Protein AF-A0A443Q7U4-F1 (afdb_monomer)

Foldseek 3Di:
DAAEDADLFACLAPVNLVQFDDDPDSPQCADPPPDPDHGSLRRLQPNPRNLRHAYYAWAALLRQAAADPPDPLGHDYPVRHRSVVSNVVSCVVVVAAEDEAADPVSVVPDDPVRGRHYDYHPYNGGHDDPVVD

InterPro domains:
  IPR001952 Alkaline phosphatase [PF00245] (1-132)
  IPR001952 Alkaline phosphatase [PTHR11596] (1-132)
  IPR017850 Alkaline-phosphatase-like, core domain superfamily [G3DSA:3.40.720.10] (1-133)
  IPR017850 Alkaline-phosphatase-like, core domain superfamily [SSF53649] (1-132)

Sequence (133 aa):
KATGVVTTTRVTHASPAANYAHSASRKWEHDTNGTKCEDIASQLVFGETGKNINVVLGGGRREFLPQMPHERESGLRNDRINLVKSWIEEKHKRRERANYVTTKEELMKLNDSHTNFVLGLFSHDHLEYNLDK

pLDDT: mean 94.82, std 6.14, range [61.94, 98.81]

Nearest PDB structures (foldseek):
  1k7h-assembly1_B  TM=9.482E-01  e=1.603E-13  Pandalus borealis
  1shq-assembly1_A  TM=9.479E-01  e=3.457E-13  Pandalus borealis
  7yiv-assembly1_H  TM=8.882E-01  e=2.226E-11  Homo sapiens
  4kjd-assembly1_B  TM=8.577E-01  e=3.731E-10  Rattus norvegicus
  8bto-assembly1_A  TM=7.873E-01  e=6.083E+00  Bacillus cereus MSX-D12

Radius of gyration: 14.29 Å; Cα contacts (8 Å, |Δi|>4): 259; chains: 1; bounding box: 42×39×38 Å

Mean predicted aligned error: 3.28 Å

Organism: NCBI:txid299467

Secondary structure (DSSP, 8-state):
---EEEEEEETTSHHHHTTT---S-TT-SS--TT-SSPPHHHHHHHSTTGGG-SEEEEE-GGGTSBP-TT-TT---BSS---HHHHHHHHHHHTT--EEEE-SHHHHHT--GGG-SEEEEE-SSSSPPPTT--

Structure (mmCIF, N/CA/C/O backbone):
data_AF-A0A443Q7U4-F1
#
_entry.id   AF-A0A443Q7U4-F1
#
loop_
_atom_site.group_PDB
_atom_site.id
_atom_site.type_symbol
_atom_site.label_atom_id
_atom_site.label_alt_id
_atom_site.label_comp_id
_atom_site.label_asym_id
_atom_site.label_entity_id
_atom_site.label_seq_id
_atom_site.pdbx_PDB_ins_code
_atom_site.Cartn_x
_atom_site.Cartn_y
_atom_site.Cartn_z
_atom_site.occupancy
_atom_site.B_iso_or_equiv
_atom_site.auth_seq_id
_atom_site.auth_comp_id
_atom_site.auth_asym_id
_atom_site.auth_atom_id
_atom_site.pdbx_PDB_model_num
ATOM 1 N N . LYS A 1 1 ? -20.417 2.512 -0.809 1.00 88.56 1 LYS A N 1
ATOM 2 C CA . LYS A 1 1 ? -20.146 1.214 -0.138 1.00 88.56 1 LYS A CA 1
ATOM 3 C C . LYS A 1 1 ? -18.689 1.220 0.305 1.00 88.56 1 LYS A C 1
ATOM 5 O O . LYS A 1 1 ? -17.899 1.822 -0.409 1.00 88.56 1 LYS A O 1
ATOM 10 N N . ALA A 1 2 ? -18.355 0.615 1.443 1.00 94.38 2 ALA A N 1
ATOM 11 C CA . ALA A 1 2 ? -16.963 0.480 1.875 1.00 94.38 2 ALA A CA 1
ATOM 12 C C . ALA A 1 2 ? -16.269 -0.665 1.123 1.00 94.38 2 ALA A C 1
ATOM 14 O O . ALA A 1 2 ? -16.938 -1.610 0.695 1.00 94.38 2 ALA A O 1
ATOM 15 N N . THR A 1 3 ? -14.950 -0.574 0.961 1.00 98.00 3 THR A N 1
ATOM 16 C CA . THR A 1 3 ? -14.131 -1.609 0.307 1.00 98.00 3 THR A CA 1
ATOM 17 C C . THR A 1 3 ? -12.870 -1.897 1.114 1.00 98.00 3 THR A C 1
ATOM 19 O O . THR A 1 3 ? -12.398 -1.047 1.872 1.00 98.00 3 THR A O 1
ATOM 22 N N . GLY A 1 4 ? -12.327 -3.105 0.963 1.00 97.81 4 GLY A N 1
ATOM 23 C CA . GLY A 1 4 ? -11.121 -3.512 1.668 1.00 97.81 4 GLY A CA 1
ATOM 24 C C . GLY A 1 4 ? -10.363 -4.623 0.955 1.00 97.81 4 GLY A C 1
ATOM 25 O O . GLY A 1 4 ? -10.956 -5.438 0.251 1.00 97.81 4 GLY A O 1
ATOM 26 N N . VAL A 1 5 ? -9.049 -4.646 1.158 1.00 98.31 5 VAL A N 1
ATOM 27 C CA . VAL A 1 5 ? -8.126 -5.666 0.663 1.00 98.31 5 VAL A CA 1
ATOM 28 C C . VAL A 1 5 ? -7.299 -6.162 1.843 1.00 98.31 5 VAL A C 1
ATOM 30 O O . VAL A 1 5 ? -6.621 -5.384 2.511 1.00 98.31 5 VAL A O 1
ATOM 33 N N . VAL A 1 6 ? -7.353 -7.468 2.097 1.00 98.50 6 VAL A N 1
ATOM 34 C CA . VAL A 1 6 ? -6.591 -8.131 3.159 1.00 98.50 6 VAL A CA 1
ATOM 35 C C . VAL A 1 6 ? -5.846 -9.305 2.547 1.00 98.50 6 VAL A C 1
ATOM 37 O O . VAL A 1 6 ? -6.439 -10.119 1.841 1.00 98.50 6 VAL A O 1
ATOM 40 N N . THR A 1 7 ? -4.542 -9.384 2.786 1.00 98.50 7 THR A N 1
ATOM 41 C CA . THR A 1 7 ? -3.689 -10.439 2.234 1.00 98.50 7 THR A CA 1
ATOM 42 C C . THR A 1 7 ? -2.534 -10.765 3.175 1.00 98.50 7 THR A C 1
ATOM 44 O O . THR A 1 7 ? -2.128 -9.944 3.994 1.00 98.50 7 THR A O 1
ATOM 47 N N . THR A 1 8 ? -1.960 -11.957 3.033 1.00 98.12 8 THR A N 1
ATOM 48 C CA . THR A 1 8 ? -0.668 -12.304 3.642 1.00 98.12 8 THR A CA 1
ATOM 49 C C . THR A 1 8 ? 0.524 -11.910 2.767 1.00 98.12 8 THR A C 1
ATOM 51 O O . THR A 1 8 ? 1.663 -11.926 3.221 1.00 98.12 8 THR A O 1
ATOM 54 N N . THR A 1 9 ? 0.286 -11.525 1.513 1.00 98.44 9 THR A N 1
ATOM 55 C CA . THR A 1 9 ? 1.328 -11.055 0.593 1.00 98.44 9 THR A CA 1
ATOM 56 C C . THR A 1 9 ? 1.643 -9.571 0.804 1.00 98.44 9 THR A C 1
ATOM 58 O O . THR A 1 9 ? 1.111 -8.913 1.696 1.00 98.44 9 THR A O 1
ATOM 61 N N . ARG A 1 10 ? 2.477 -9.003 -0.077 1.00 98.69 10 ARG A N 1
ATOM 62 C CA . ARG A 1 10 ? 2.555 -7.552 -0.253 1.00 98.69 10 ARG A CA 1
ATOM 63 C C . ARG A 1 10 ? 1.199 -7.071 -0.757 1.00 98.69 10 ARG A C 1
ATOM 65 O O . ARG A 1 10 ? 0.591 -7.760 -1.582 1.00 98.69 10 ARG A O 1
ATOM 72 N N . VAL A 1 11 ? 0.730 -5.918 -0.297 1.00 98.75 11 VAL A N 1
ATOM 73 C CA . VAL A 1 11 ? -0.548 -5.339 -0.764 1.00 98.75 11 VAL A CA 1
ATOM 74 C C . VAL A 1 11 ? -0.491 -4.885 -2.231 1.00 98.75 11 VAL A C 1
ATOM 76 O O . VAL A 1 11 ? -1.525 -4.723 -2.874 1.00 98.75 11 VAL A O 1
ATOM 79 N N . THR A 1 12 ? 0.717 -4.752 -2.773 1.00 98.69 12 THR A N 1
ATOM 80 C CA . THR A 1 12 ? 1.062 -4.475 -4.177 1.00 98.69 12 THR A CA 1
ATOM 81 C C . THR A 1 12 ? 1.239 -5.735 -5.026 1.00 98.69 12 THR A C 1
ATOM 83 O O . THR A 1 12 ? 1.407 -5.642 -6.239 1.00 98.69 12 THR A O 1
ATOM 86 N N . HIS A 1 13 ? 1.182 -6.929 -4.422 1.00 98.50 13 HIS A N 1
ATOM 87 C CA . HIS A 1 13 ? 1.262 -8.181 -5.168 1.00 98.50 13 HIS A CA 1
ATOM 88 C C . HIS A 1 13 ? 0.095 -8.298 -6.168 1.00 98.50 13 HIS A C 1
ATOM 90 O O . HIS A 1 13 ? -0.956 -7.690 -5.990 1.00 98.50 13 HIS A O 1
ATOM 96 N N . ALA A 1 14 ? 0.242 -9.126 -7.205 1.00 97.75 14 ALA A N 1
ATOM 97 C CA . ALA A 1 14 ? -0.717 -9.193 -8.313 1.00 97.75 14 ALA A CA 1
ATOM 98 C C . ALA A 1 14 ? -2.178 -9.414 -7.872 1.00 97.75 14 ALA A C 1
ATOM 100 O O . ALA A 1 14 ? -3.069 -8.715 -8.344 1.00 97.75 14 ALA A O 1
ATOM 101 N N . SER A 1 15 ? -2.425 -10.359 -6.959 1.00 97.75 15 SER A N 1
ATOM 102 C CA . SER A 1 15 ? -3.784 -10.685 -6.503 1.00 97.75 15 SER A CA 1
ATOM 103 C C . SER A 1 15 ? -4.491 -9.511 -5.804 1.00 97.75 15 SER A C 1
ATOM 105 O O . SER A 1 15 ? -5.597 -9.176 -6.221 1.00 97.75 15 SER A O 1
ATOM 107 N N . PRO A 1 16 ? -3.906 -8.851 -4.780 1.00 98.50 16 PRO A N 1
ATOM 108 C CA . PRO A 1 16 ? -4.521 -7.656 -4.203 1.00 98.50 16 PRO A CA 1
ATOM 109 C C . PRO A 1 16 ? -4.561 -6.480 -5.192 1.00 98.50 16 PRO A C 1
ATOM 111 O O . PRO A 1 16 ? -5.598 -5.821 -5.280 1.00 98.50 16 PRO A O 1
ATOM 114 N N . ALA A 1 17 ? -3.498 -6.264 -5.978 1.00 98.31 17 ALA A N 1
ATOM 115 C CA . ALA A 1 17 ? -3.399 -5.171 -6.949 1.00 98.31 17 ALA A CA 1
ATOM 116 C C . ALA A 1 17 ? -4.493 -5.199 -8.023 1.00 98.31 17 ALA A C 1
ATOM 118 O O . ALA A 1 17 ? -4.954 -4.142 -8.445 1.00 98.31 17 ALA A O 1
ATOM 119 N N . ALA A 1 18 ? -4.974 -6.384 -8.411 1.00 97.88 18 ALA A N 1
ATOM 120 C CA . ALA A 1 18 ? -6.054 -6.536 -9.388 1.00 97.88 18 ALA A CA 1
ATOM 121 C C . ALA A 1 18 ? -7.358 -5.806 -9.003 1.00 97.88 18 ALA A C 1
ATOM 123 O O . ALA A 1 18 ? -8.188 -5.547 -9.869 1.00 97.88 18 ALA A O 1
ATOM 124 N N . ASN A 1 19 ? -7.544 -5.460 -7.724 1.00 97.94 19 ASN A N 1
ATOM 125 C CA . ASN A 1 19 ? -8.724 -4.730 -7.258 1.00 97.94 19 ASN A CA 1
ATOM 126 C C . ASN A 1 19 ? -8.643 -3.215 -7.491 1.00 97.94 19 ASN A C 1
ATOM 128 O O . ASN A 1 19 ? -9.667 -2.545 -7.383 1.00 97.94 19 ASN A O 1
ATOM 132 N N . TYR A 1 20 ? -7.453 -2.655 -7.740 1.00 98.25 20 TYR A N 1
ATOM 133 C CA . TYR A 1 20 ? -7.271 -1.198 -7.732 1.00 98.25 20 TYR A CA 1
ATOM 134 C C . TYR A 1 20 ? -6.274 -0.636 -8.742 1.00 98.25 20 TYR A C 1
ATOM 136 O O . TYR A 1 20 ? -6.336 0.562 -9.012 1.00 98.25 20 TYR A O 1
ATOM 144 N N . ALA A 1 21 ? -5.361 -1.451 -9.270 1.00 98.25 21 ALA A N 1
ATOM 145 C CA . ALA A 1 21 ? -4.288 -1.000 -10.142 1.00 98.25 21 ALA A CA 1
ATOM 146 C C . ALA A 1 21 ? -4.470 -1.485 -11.583 1.00 98.25 21 ALA A C 1
ATOM 148 O O . ALA A 1 21 ? -4.898 -2.609 -11.848 1.00 98.25 21 ALA A O 1
ATOM 149 N N . HIS A 1 22 ? -4.032 -0.647 -12.515 1.00 97.31 22 HIS A N 1
ATOM 150 C CA . HIS A 1 22 ? -3.869 -0.957 -13.925 1.00 97.31 22 HIS A CA 1
ATOM 151 C C . HIS A 1 22 ? -2.387 -0.838 -14.270 1.00 97.31 22 HIS A C 1
ATOM 153 O O . HIS A 1 22 ? -1.817 0.250 -14.281 1.00 97.31 22 HIS A O 1
ATOM 159 N N . SER A 1 23 ? -1.739 -1.967 -14.540 1.00 95.81 23 SER A N 1
ATOM 160 C CA . SER A 1 23 ? -0.315 -1.998 -14.869 1.00 95.81 23 SER A CA 1
ATOM 161 C C . SER A 1 23 ? -0.050 -2.979 -16.002 1.00 95.81 23 SER A C 1
ATOM 163 O O . SER A 1 23 ? -0.592 -4.084 -16.018 1.00 95.81 23 SER A O 1
ATOM 165 N N . ALA A 1 24 ? 0.831 -2.594 -16.928 1.00 95.56 24 ALA A N 1
ATOM 166 C CA . ALA A 1 24 ? 1.324 -3.479 -17.982 1.00 95.56 24 ALA A CA 1
ATOM 167 C C . ALA A 1 24 ? 2.208 -4.612 -17.430 1.00 95.56 24 ALA A C 1
ATOM 169 O O . ALA A 1 24 ? 2.428 -5.619 -18.101 1.00 95.56 24 ALA A O 1
ATOM 170 N N . SER A 1 25 ? 2.717 -4.465 -16.203 1.00 95.69 25 SER A N 1
ATOM 171 C CA . SER A 1 25 ? 3.542 -5.470 -15.546 1.00 95.69 25 SER A CA 1
ATOM 172 C C . SER A 1 25 ? 3.219 -5.569 -14.063 1.00 95.69 25 SER A C 1
ATOM 174 O O . SER A 1 25 ? 3.347 -4.608 -13.305 1.00 95.69 25 SER A O 1
ATOM 176 N N . ARG A 1 26 ? 2.920 -6.788 -13.607 1.00 96.62 26 ARG A 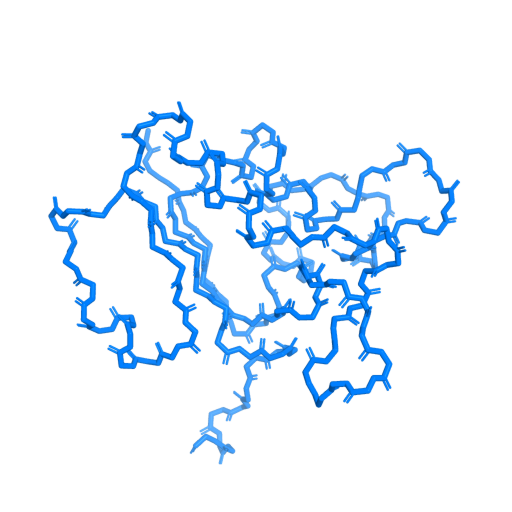N 1
ATOM 177 C CA . ARG A 1 26 ? 2.748 -7.091 -12.176 1.00 96.62 26 ARG A CA 1
ATOM 178 C C . ARG A 1 26 ? 4.002 -6.850 -11.326 1.00 96.62 26 ARG A C 1
ATOM 180 O O . ARG A 1 26 ? 3.912 -6.941 -10.112 1.00 96.62 26 ARG A O 1
ATOM 187 N N . LYS A 1 27 ? 5.171 -6.648 -11.950 1.00 95.88 27 LYS A N 1
ATOM 188 C CA . LYS A 1 27 ? 6.447 -6.406 -11.255 1.00 95.88 27 LYS A CA 1
ATOM 189 C C . LYS A 1 27 ? 6.664 -4.935 -10.899 1.00 95.88 27 LYS A C 1
ATOM 191 O O . LYS A 1 27 ? 7.590 -4.639 -10.158 1.00 95.88 27 LYS A O 1
ATOM 196 N N . TRP A 1 28 ? 5.848 -4.029 -11.427 1.00 97.38 28 TRP A N 1
ATOM 197 C CA . TRP A 1 28 ? 5.923 -2.598 -11.135 1.00 97.38 28 TRP A CA 1
ATOM 198 C C . TRP A 1 28 ? 5.233 -2.277 -9.805 1.00 97.38 28 TRP A C 1
ATOM 200 O O . TRP A 1 28 ? 4.287 -1.497 -9.759 1.00 97.38 28 TRP A O 1
ATOM 210 N N . GLU A 1 29 ? 5.653 -2.963 -8.738 1.00 97.88 29 GLU A N 1
ATOM 211 C CA . GLU A 1 29 ? 5.108 -2.788 -7.385 1.00 97.88 29 GLU A CA 1
ATOM 212 C C . GLU A 1 29 ? 5.510 -1.427 -6.790 1.00 97.88 29 GLU A C 1
ATOM 214 O O . GLU A 1 29 ? 4.672 -0.750 -6.201 1.00 97.88 29 GLU A O 1
ATOM 219 N N . HIS A 1 30 ? 6.746 -1.008 -7.059 1.00 96.06 30 HIS A N 1
ATOM 220 C CA . HIS A 1 30 ? 7.287 0.350 -6.950 1.00 96.06 30 HIS A CA 1
ATOM 221 C C . HIS A 1 30 ? 7.851 0.764 -8.321 1.00 96.06 30 HIS A C 1
ATOM 223 O O . HIS A 1 30 ? 7.857 -0.065 -9.230 1.00 96.06 30 HIS A O 1
ATOM 229 N N . ASP A 1 31 ? 8.281 2.025 -8.463 1.00 91.25 31 ASP A N 1
ATOM 230 C CA . ASP A 1 31 ? 8.954 2.654 -9.616 1.00 91.25 31 ASP A CA 1
ATOM 231 C C . ASP A 1 31 ? 8.982 1.878 -10.949 1.00 91.25 31 ASP A C 1
ATOM 233 O O . ASP A 1 31 ? 9.561 0.803 -11.093 1.00 91.25 31 ASP A O 1
ATOM 237 N N . THR A 1 32 ? 8.507 2.496 -12.025 1.00 86.56 32 THR A N 1
ATOM 238 C CA . THR A 1 32 ? 8.437 1.841 -13.341 1.00 86.56 32 THR A CA 1
ATOM 239 C C . THR A 1 32 ? 9.711 1.972 -14.194 1.00 86.56 32 THR A C 1
ATOM 241 O O . THR A 1 32 ? 9.636 1.853 -15.412 1.00 86.56 32 THR A O 1
ATOM 244 N N . ASN A 1 33 ? 10.891 2.205 -13.600 1.00 77.31 33 ASN A N 1
ATOM 245 C CA . ASN A 1 33 ? 12.186 2.351 -14.298 1.00 77.31 33 ASN A CA 1
ATOM 246 C C . ASN A 1 33 ? 12.152 3.302 -15.516 1.00 77.31 33 ASN A C 1
ATOM 248 O O . ASN A 1 33 ? 12.443 2.913 -16.647 1.00 77.31 33 ASN A O 1
ATOM 252 N N . GLY A 1 34 ? 11.806 4.572 -15.285 1.00 71.75 34 GLY A N 1
ATOM 253 C CA . GLY A 1 34 ? 11.914 5.631 -16.298 1.00 71.75 34 GLY A CA 1
ATOM 254 C C . GLY A 1 34 ? 10.777 5.679 -17.323 1.00 71.75 34 GLY A C 1
ATOM 255 O O . GLY A 1 34 ? 10.839 6.470 -18.266 1.00 71.75 34 GLY A O 1
ATOM 256 N N . THR A 1 35 ? 9.723 4.875 -17.153 1.00 82.06 35 THR A N 1
ATOM 257 C CA . THR A 1 35 ? 8.491 5.055 -17.932 1.00 82.06 35 THR A CA 1
ATOM 258 C C . THR A 1 35 ? 7.640 6.195 -17.362 1.00 82.06 35 THR A C 1
ATOM 260 O O . THR A 1 35 ? 7.833 6.634 -16.232 1.00 82.06 35 THR A O 1
ATOM 263 N N . LYS A 1 36 ? 6.653 6.662 -18.136 1.00 84.31 36 LYS A N 1
ATOM 264 C CA . LYS A 1 36 ? 5.628 7.608 -17.658 1.00 84.31 36 LYS A CA 1
ATOM 265 C C . LYS A 1 36 ? 4.469 6.921 -16.913 1.00 84.31 36 LYS A C 1
ATOM 267 O O . LYS A 1 36 ? 3.471 7.576 -16.636 1.00 84.31 36 LYS A O 1
ATOM 272 N N . CYS A 1 37 ? 4.554 5.611 -16.662 1.00 91.12 37 CYS A N 1
ATOM 273 C CA . CYS A 1 37 ? 3.490 4.856 -16.000 1.00 91.12 37 CYS A CA 1
ATOM 274 C C . CYS A 1 37 ? 3.634 4.931 -14.479 1.00 91.12 37 CYS A C 1
ATOM 276 O O . CYS A 1 37 ? 4.747 4.848 -13.956 1.00 91.12 37 CYS A O 1
ATOM 278 N N . GLU A 1 38 ? 2.506 5.018 -13.779 1.00 94.38 38 GLU A N 1
ATOM 279 C CA . GLU A 1 38 ? 2.462 4.944 -12.319 1.00 94.38 38 GLU A CA 1
ATOM 280 C C . GLU A 1 38 ? 2.669 3.504 -11.835 1.00 94.38 38 GLU A C 1
ATOM 282 O O . GLU A 1 38 ? 2.067 2.563 -12.364 1.00 94.38 38 GLU A O 1
ATOM 287 N N . ASP A 1 39 ? 3.500 3.333 -10.808 1.00 97.69 39 ASP A N 1
ATOM 288 C CA . ASP A 1 39 ? 3.675 2.054 -10.122 1.00 97.69 39 ASP A CA 1
ATOM 289 C C . ASP A 1 39 ? 2.448 1.676 -9.272 1.00 97.69 39 ASP A C 1
ATOM 291 O O . ASP A 1 39 ? 1.622 2.520 -8.920 1.00 97.69 39 ASP A O 1
ATOM 295 N N . ILE A 1 40 ? 2.316 0.390 -8.936 1.00 98.62 40 ILE A N 1
ATOM 296 C CA . ILE A 1 40 ? 1.151 -0.148 -8.220 1.00 98.62 40 ILE A CA 1
ATOM 297 C C . ILE A 1 40 ? 0.997 0.503 -6.836 1.00 98.62 40 ILE A C 1
ATOM 299 O O . ILE A 1 40 ? -0.130 0.824 -6.452 1.00 98.62 40 ILE A O 1
ATOM 303 N N . ALA A 1 41 ? 2.083 0.739 -6.089 1.00 98.56 41 ALA A N 1
ATOM 304 C CA . ALA A 1 41 ? 2.003 1.414 -4.791 1.00 98.56 41 ALA A CA 1
ATOM 305 C C . ALA A 1 41 ? 1.490 2.858 -4.929 1.00 98.56 41 ALA A C 1
ATOM 307 O O . ALA A 1 41 ? 0.624 3.278 -4.158 1.00 98.56 41 ALA A O 1
ATOM 308 N N . SER A 1 42 ? 1.949 3.598 -5.942 1.00 97.94 42 SER A N 1
ATOM 309 C CA . SER A 1 42 ? 1.432 4.938 -6.257 1.00 97.94 42 SER A CA 1
ATOM 310 C C . SER A 1 42 ? -0.054 4.911 -6.615 1.00 97.94 42 SER A C 1
ATOM 312 O O . SER A 1 42 ? -0.822 5.727 -6.104 1.00 97.94 42 SER A O 1
ATOM 314 N N . GLN A 1 43 ? -0.496 3.936 -7.414 1.00 98.50 43 GLN A N 1
ATOM 315 C CA . GLN A 1 43 ? -1.913 3.773 -7.761 1.00 98.50 43 GLN A CA 1
ATOM 316 C C . GLN A 1 43 ? -2.784 3.422 -6.545 1.00 98.50 43 GLN A C 1
ATOM 318 O O . GLN A 1 43 ? -3.937 3.851 -6.476 1.00 98.50 43 GLN A O 1
ATOM 323 N N . LEU A 1 44 ? -2.249 2.703 -5.550 1.00 98.62 44 LEU A N 1
ATOM 324 C CA . LEU A 1 44 ? -2.954 2.484 -4.284 1.00 98.62 44 LEU A CA 1
ATOM 325 C C . LEU A 1 44 ? -3.188 3.804 -3.533 1.00 98.62 44 LEU A C 1
ATOM 327 O O . LEU A 1 44 ? -4.259 4.009 -2.968 1.00 98.62 44 LEU A O 1
ATOM 331 N N . VAL A 1 45 ? -2.189 4.687 -3.492 1.00 98.31 45 VAL A N 1
ATOM 332 C CA . VAL A 1 45 ? -2.252 5.912 -2.681 1.00 98.31 45 VAL A CA 1
ATOM 333 C C . VAL A 1 45 ? -2.991 7.045 -3.391 1.00 98.31 45 VAL A C 1
ATOM 335 O O . VAL A 1 45 ? -3.784 7.745 -2.761 1.00 98.31 45 VAL A O 1
ATOM 338 N N . PHE A 1 46 ? -2.760 7.221 -4.691 1.00 97.38 46 PHE A N 1
ATOM 339 C CA . PHE A 1 46 ? -3.246 8.371 -5.458 1.00 97.38 46 PHE A CA 1
ATOM 340 C C . PHE A 1 46 ? -4.315 8.020 -6.497 1.00 97.38 46 PHE A C 1
ATOM 342 O O . PHE A 1 46 ? -5.110 8.890 -6.868 1.00 97.38 46 PHE A O 1
ATOM 349 N N . GLY A 1 47 ? -4.367 6.762 -6.943 1.00 97.50 47 GLY A N 1
ATOM 350 C CA . GLY A 1 47 ? -5.307 6.305 -7.964 1.00 97.50 47 GLY A CA 1
ATOM 351 C C . GLY A 1 47 ? -6.761 6.410 -7.507 1.00 97.50 47 GLY A C 1
ATOM 352 O O . GLY A 1 47 ? -7.071 6.334 -6.317 1.00 97.50 47 GLY A O 1
ATOM 353 N N . GLU A 1 48 ? -7.677 6.587 -8.462 1.00 96.06 48 GLU A N 1
ATOM 354 C CA . GLU A 1 48 ? -9.097 6.840 -8.186 1.00 96.06 48 GLU A CA 1
ATOM 355 C C . GLU A 1 48 ? -9.751 5.732 -7.348 1.00 96.06 48 GLU A C 1
ATOM 357 O O . GLU A 1 48 ? -10.493 6.025 -6.407 1.00 96.06 48 GLU A O 1
ATOM 362 N N . THR A 1 49 ? -9.420 4.474 -7.639 1.00 97.25 49 THR A N 1
ATOM 363 C CA . THR A 1 49 ? -9.902 3.315 -6.881 1.00 97.25 49 THR A CA 1
ATOM 364 C C . THR A 1 49 ? -9.119 3.139 -5.583 1.00 97.25 49 THR A C 1
ATOM 366 O O . THR A 1 49 ? -9.716 3.097 -4.507 1.00 97.25 49 THR A O 1
ATOM 369 N N . GLY A 1 50 ? -7.784 3.090 -5.666 1.00 97.88 50 GLY A N 1
ATOM 370 C CA . GLY A 1 50 ? -6.903 2.809 -4.529 1.00 97.88 50 GLY A CA 1
ATOM 371 C C . GLY A 1 50 ? -7.107 3.768 -3.358 1.00 97.88 50 GLY A C 1
ATOM 372 O O . GLY A 1 50 ? -7.339 3.333 -2.227 1.00 97.88 50 GLY A O 1
ATOM 373 N N . LYS A 1 51 ? -7.156 5.079 -3.635 1.00 97.19 51 LYS A N 1
ATOM 374 C CA . LYS A 1 51 ? -7.320 6.108 -2.597 1.00 97.19 51 LYS A CA 1
ATOM 375 C C . LYS A 1 51 ? -8.662 6.031 -1.866 1.00 97.19 51 LYS A C 1
ATOM 377 O O . LYS A 1 51 ? -8.854 6.729 -0.875 1.00 97.19 51 LYS A O 1
ATOM 382 N N . ASN A 1 52 ? -9.624 5.250 -2.348 1.00 97.81 52 ASN A N 1
ATOM 383 C CA . ASN A 1 52 ? -10.941 5.112 -1.733 1.00 97.81 52 ASN A CA 1
ATOM 384 C C . ASN A 1 52 ? -11.136 3.772 -1.008 1.00 97.81 52 ASN A C 1
ATOM 386 O O . ASN A 1 52 ? -12.208 3.545 -0.449 1.00 97.81 52 ASN A O 1
ATOM 390 N N . ILE A 1 53 ? -10.111 2.915 -0.952 1.00 98.38 53 ILE A N 1
ATOM 391 C CA . ILE A 1 53 ? -10.154 1.676 -0.170 1.00 98.38 53 ILE A CA 1
ATOM 392 C C . ILE A 1 53 ? -10.058 2.010 1.318 1.00 98.38 53 ILE A C 1
ATOM 394 O O . ILE A 1 53 ? -9.095 2.638 1.754 1.00 98.38 53 ILE A O 1
ATOM 398 N N . ASN A 1 54 ? -11.049 1.582 2.104 1.00 98.06 54 ASN A N 1
ATOM 399 C CA . ASN A 1 54 ? -11.119 1.862 3.539 1.00 98.06 54 ASN A CA 1
ATOM 400 C C . ASN A 1 54 ? -10.107 1.039 4.334 1.00 98.06 54 ASN A C 1
ATOM 402 O O . ASN A 1 54 ? -9.530 1.538 5.293 1.00 98.06 54 ASN A O 1
ATOM 406 N N . VAL A 1 55 ? -9.899 -0.220 3.957 1.00 98.38 55 VAL A N 1
ATOM 407 C CA . VAL A 1 55 ? -9.052 -1.150 4.712 1.00 98.38 55 VAL A CA 1
ATOM 408 C C . VAL A 1 55 ? -8.041 -1.792 3.778 1.00 98.38 55 VAL A C 1
ATOM 410 O O . VAL A 1 55 ? -8.421 -2.510 2.859 1.00 98.38 55 VAL A O 1
ATOM 413 N N . VAL A 1 56 ? -6.754 -1.565 4.019 1.00 98.81 56 VAL A N 1
ATOM 414 C CA . VAL A 1 56 ? -5.664 -2.220 3.288 1.00 98.81 56 VAL A CA 1
ATOM 415 C C . VAL A 1 56 ? -4.740 -2.875 4.298 1.00 98.81 56 VAL A C 1
ATOM 417 O O . VAL A 1 56 ? -4.055 -2.170 5.030 1.00 98.81 56 VAL A O 1
ATOM 420 N N . LEU A 1 57 ? -4.719 -4.206 4.351 1.00 98.81 57 LEU A N 1
ATOM 421 C CA . LEU A 1 57 ? -3.939 -4.969 5.328 1.00 98.81 57 LEU A CA 1
ATOM 422 C C . LEU A 1 57 ? -3.068 -6.022 4.634 1.00 98.81 57 LEU A C 1
ATOM 424 O O . LEU A 1 57 ? -3.560 -6.822 3.836 1.00 98.81 57 LEU A O 1
ATOM 428 N N . GLY A 1 58 ? -1.782 -6.056 4.972 1.00 98.69 58 GLY A N 1
ATOM 429 C CA . GLY A 1 58 ? -0.848 -7.072 4.495 1.00 98.69 58 GLY A CA 1
ATOM 430 C C . GLY A 1 58 ? 0.600 -6.713 4.797 1.00 98.69 58 GLY A C 1
ATOM 431 O O . GLY A 1 58 ? 0.892 -6.060 5.795 1.00 98.69 58 GLY A O 1
ATOM 432 N N . GLY A 1 59 ? 1.521 -7.163 3.952 1.00 98.38 59 GLY A N 1
ATOM 433 C CA . GLY A 1 59 ? 2.924 -6.757 3.988 1.00 98.38 59 GLY A CA 1
ATOM 434 C C . GLY A 1 59 ? 3.285 -5.752 2.887 1.00 98.38 59 GLY A C 1
ATOM 435 O O . GLY A 1 59 ? 2.415 -5.179 2.228 1.00 98.38 59 GLY A O 1
ATOM 436 N N . GLY A 1 60 ? 4.580 -5.606 2.623 1.00 98.19 60 GLY A N 1
ATOM 437 C CA . GLY A 1 60 ? 5.128 -4.868 1.485 1.00 98.19 60 GLY A CA 1
ATOM 438 C C . GLY A 1 60 ? 5.532 -3.440 1.790 1.00 98.19 60 GLY A C 1
ATOM 439 O O . GLY A 1 60 ? 5.541 -2.615 0.884 1.00 98.19 60 GLY A O 1
ATOM 440 N N . ARG A 1 61 ? 5.889 -3.133 3.043 1.00 97.81 61 ARG A N 1
ATOM 441 C CA . ARG A 1 61 ? 6.301 -1.780 3.448 1.00 97.81 61 ARG A CA 1
ATOM 442 C C . ARG A 1 61 ? 7.418 -1.210 2.570 1.00 97.81 61 ARG A C 1
ATOM 444 O O . ARG A 1 61 ? 7.416 -0.015 2.286 1.00 97.81 61 ARG A O 1
ATOM 451 N N . ARG A 1 62 ? 8.328 -2.060 2.090 1.00 97.31 62 ARG A N 1
ATOM 452 C CA . ARG A 1 62 ? 9.453 -1.651 1.240 1.00 97.31 62 ARG A CA 1
ATOM 453 C C . ARG A 1 62 ? 9.035 -0.970 -0.065 1.00 97.31 62 ARG A C 1
ATOM 455 O O . ARG A 1 62 ? 9.758 -0.112 -0.548 1.00 97.31 62 ARG A O 1
ATOM 462 N N . GLU A 1 63 ? 7.862 -1.302 -0.602 1.00 98.00 63 GLU A N 1
ATOM 463 C CA . GLU A 1 63 ? 7.352 -0.756 -1.870 1.00 98.00 63 GLU A CA 1
ATOM 464 C C . GLU A 1 63 ? 6.879 0.710 -1.719 1.00 98.00 63 GLU A C 1
ATOM 466 O O . GLU A 1 63 ? 6.760 1.451 -2.695 1.00 98.00 63 GLU A O 1
ATOM 471 N N . PHE A 1 64 ? 6.635 1.149 -0.475 1.00 98.38 64 PHE A N 1
ATOM 472 C CA . PHE A 1 64 ? 6.094 2.471 -0.133 1.00 98.38 64 PHE A CA 1
ATOM 473 C C . PHE A 1 64 ? 7.144 3.450 0.396 1.00 98.38 64 PHE A C 1
ATOM 475 O O . PHE A 1 64 ? 6.869 4.648 0.496 1.00 98.38 64 PHE A O 1
ATOM 482 N N . LEU A 1 65 ? 8.317 2.955 0.788 1.00 97.38 65 LEU A N 1
ATOM 483 C CA . LEU A 1 65 ? 9.356 3.749 1.435 1.00 97.38 65 LEU A CA 1
ATOM 484 C C . LEU A 1 65 ? 10.494 4.078 0.457 1.00 97.38 65 LEU A C 1
ATOM 486 O O . LEU A 1 65 ? 10.807 3.263 -0.416 1.00 97.38 65 LEU A O 1
ATOM 490 N N . PRO A 1 66 ? 11.145 5.243 0.611 1.00 96.50 66 PRO A N 1
ATOM 491 C CA . PRO A 1 66 ? 12.324 5.579 -0.170 1.00 96.50 66 PRO A CA 1
ATOM 492 C C . PRO A 1 66 ? 13.527 4.726 0.240 1.00 96.50 66 PRO A C 1
ATOM 494 O O . PRO A 1 66 ? 13.624 4.270 1.383 1.00 96.50 66 PRO A O 1
ATOM 497 N N . GLN A 1 67 ? 14.463 4.546 -0.689 1.00 95.06 67 GLN A N 1
ATOM 498 C CA . GLN A 1 67 ? 15.751 3.924 -0.398 1.00 95.06 67 GLN A CA 1
ATOM 499 C C . GLN A 1 67 ? 16.553 4.769 0.595 1.00 95.06 67 GLN A C 1
ATOM 501 O O . GLN A 1 67 ? 16.745 5.972 0.401 1.00 95.06 67 GLN A O 1
ATOM 506 N N . MET A 1 68 ? 17.057 4.115 1.640 1.00 92.25 68 MET A N 1
ATOM 507 C CA . MET A 1 68 ? 17.928 4.691 2.659 1.00 92.25 68 MET A CA 1
ATOM 508 C C . MET A 1 68 ? 19.113 3.736 2.891 1.00 92.25 68 MET A C 1
ATOM 510 O O . MET A 1 68 ? 19.006 2.822 3.705 1.00 92.25 68 MET A O 1
ATOM 514 N N . PRO A 1 69 ? 20.254 3.923 2.191 1.00 83.25 69 PRO A N 1
ATOM 515 C CA . PRO A 1 69 ? 21.366 2.956 2.114 1.00 83.25 69 PRO A CA 1
ATOM 516 C C . PRO A 1 69 ? 22.000 2.513 3.444 1.00 83.25 69 PRO A C 1
ATOM 518 O O . PRO A 1 69 ? 22.806 1.586 3.462 1.00 83.25 69 PRO A O 1
ATOM 521 N N . HIS A 1 70 ? 21.673 3.182 4.549 1.00 86.44 70 HIS A N 1
ATOM 522 C CA . HIS A 1 70 ? 22.226 2.922 5.878 1.00 86.44 70 HIS A CA 1
ATOM 523 C C . HIS A 1 70 ? 21.169 2.473 6.896 1.00 86.44 70 HIS A C 1
ATOM 525 O O . HIS A 1 70 ? 21.478 2.344 8.078 1.00 86.44 70 HIS A O 1
ATOM 531 N N . GLU A 1 71 ? 19.935 2.213 6.457 1.00 85.62 71 GLU A N 1
ATOM 532 C CA . GLU A 1 71 ? 18.846 1.770 7.325 1.00 85.62 71 GLU A CA 1
ATOM 533 C C . GLU A 1 71 ? 18.515 0.290 7.120 1.00 85.62 71 GLU A C 1
ATOM 535 O O . GLU A 1 71 ? 18.436 -0.211 5.999 1.00 85.62 71 GLU A O 1
ATOM 540 N N . ARG A 1 72 ? 18.267 -0.414 8.232 1.00 78.25 72 ARG A N 1
ATOM 541 C CA . ARG A 1 72 ? 17.925 -1.845 8.232 1.00 78.25 72 ARG A CA 1
ATOM 542 C C . ARG A 1 72 ?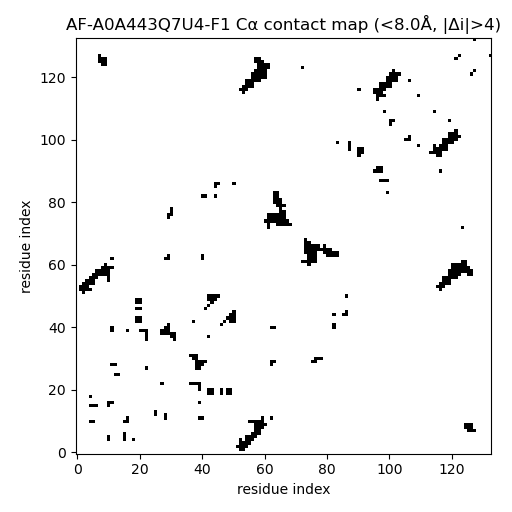 16.610 -2.143 7.503 1.00 78.25 72 ARG A C 1
ATOM 544 O O . ARG A 1 72 ? 16.476 -3.214 6.927 1.00 78.25 72 ARG A O 1
ATOM 551 N N . GLU A 1 73 ? 15.664 -1.204 7.519 1.00 82.25 73 GLU A N 1
ATOM 552 C CA . GLU A 1 73 ? 14.381 -1.297 6.809 1.00 82.25 73 GLU A CA 1
ATOM 553 C C . GLU A 1 73 ? 14.299 -0.301 5.639 1.00 82.25 73 GLU A C 1
ATOM 555 O O . GLU A 1 73 ? 13.262 0.324 5.416 1.00 82.25 73 GLU A O 1
ATOM 560 N N . SER A 1 74 ? 15.390 -0.151 4.881 1.00 93.56 74 SER A N 1
ATOM 561 C CA . SER A 1 74 ? 15.406 0.670 3.664 1.00 93.56 74 SER A CA 1
ATOM 562 C C . SER A 1 74 ? 14.298 0.262 2.694 1.00 93.56 74 SER A C 1
ATOM 564 O O . SER A 1 74 ? 14.192 -0.905 2.326 1.00 93.56 74 SER A O 1
ATOM 566 N N . GLY A 1 75 ? 13.521 1.227 2.206 1.00 96.31 75 GLY A N 1
ATOM 567 C CA . GLY A 1 75 ? 12.565 0.975 1.134 1.00 96.31 75 GLY A CA 1
ATOM 568 C C . GLY A 1 75 ? 13.226 0.727 -0.221 1.00 96.31 75 GLY A C 1
ATOM 569 O O . GLY A 1 75 ? 14.452 0.711 -0.334 1.00 96.31 75 GLY A O 1
ATOM 570 N N . LEU A 1 76 ? 12.402 0.538 -1.253 1.00 95.62 76 LEU A N 1
ATOM 571 C CA . LEU A 1 76 ? 12.839 0.281 -2.628 1.00 95.62 76 LEU A CA 1
ATOM 572 C C . LEU A 1 76 ? 12.660 1.478 -3.565 1.00 95.62 76 LEU A C 1
ATOM 574 O O . LEU A 1 76 ? 13.244 1.469 -4.648 1.00 95.62 76 LEU A O 1
ATOM 578 N N . ARG A 1 77 ? 11.918 2.518 -3.159 1.00 95.00 77 ARG A N 1
ATOM 579 C CA . ARG A 1 77 ? 11.619 3.651 -4.042 1.00 95.00 77 ARG A CA 1
ATOM 580 C C . ARG A 1 77 ? 12.833 4.560 -4.259 1.00 95.00 77 ARG A C 1
ATOM 582 O O . ARG A 1 77 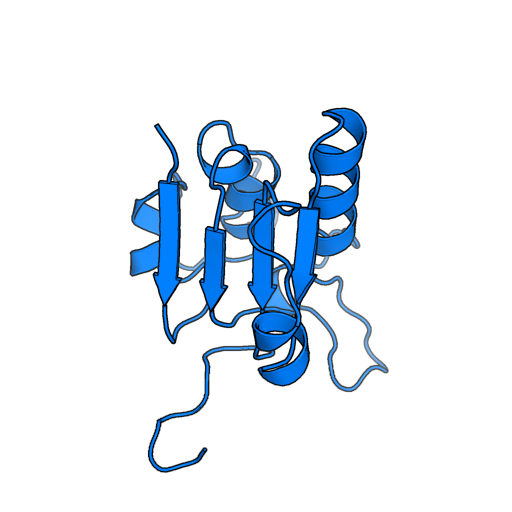? 13.439 5.059 -3.309 1.00 95.00 77 ARG A O 1
ATOM 589 N N . ASN A 1 78 ? 13.157 4.819 -5.517 1.00 93.88 78 ASN A N 1
ATOM 590 C CA . ASN A 1 78 ? 14.242 5.678 -5.994 1.00 93.88 78 ASN A CA 1
ATOM 591 C C . ASN A 1 78 ? 13.792 7.133 -6.190 1.00 93.88 78 ASN A C 1
ATOM 593 O O . ASN A 1 78 ? 14.624 8.037 -6.275 1.00 93.88 78 ASN A O 1
ATOM 597 N N . ASP A 1 79 ? 12.481 7.373 -6.244 1.00 92.50 79 ASP A N 1
ATOM 598 C CA . ASP A 1 79 ? 11.873 8.701 -6.386 1.00 92.50 79 ASP A CA 1
ATOM 599 C C . ASP A 1 79 ? 11.942 9.557 -5.105 1.00 92.50 79 ASP A C 1
ATOM 601 O O . ASP A 1 79 ? 11.574 10.732 -5.113 1.00 92.50 79 ASP A O 1
ATOM 605 N N . ARG A 1 80 ? 12.462 8.983 -4.010 1.00 90.81 80 ARG A N 1
ATOM 606 C CA . ARG A 1 80 ? 12.576 9.586 -2.670 1.00 90.81 80 ARG A CA 1
ATOM 607 C C . ARG A 1 80 ? 11.228 9.924 -2.025 1.00 90.81 80 ARG A C 1
ATOM 609 O O . ARG A 1 80 ? 11.194 10.647 -1.027 1.00 90.81 80 ARG A O 1
ATOM 616 N N . ILE A 1 81 ? 10.126 9.393 -2.548 1.00 94.31 81 ILE A N 1
ATOM 617 C CA . ILE A 1 81 ? 8.786 9.621 -2.015 1.00 94.31 81 ILE A CA 1
ATOM 618 C C . ILE A 1 81 ? 8.502 8.599 -0.913 1.00 94.31 81 ILE A C 1
ATOM 620 O O . ILE A 1 81 ? 8.749 7.405 -1.052 1.00 94.31 81 ILE A O 1
ATOM 624 N N . ASN A 1 82 ? 7.952 9.073 0.205 1.00 97.44 82 ASN A N 1
ATOM 625 C CA . ASN A 1 82 ? 7.389 8.214 1.240 1.00 97.44 82 ASN A CA 1
ATOM 626 C C . ASN A 1 82 ? 5.868 8.167 1.071 1.00 97.44 82 ASN A C 1
ATOM 628 O O . ASN A 1 82 ? 5.151 9.054 1.536 1.00 97.44 82 ASN A O 1
ATOM 632 N N . LEU A 1 83 ? 5.384 7.115 0.416 1.00 98.44 83 LEU A N 1
ATOM 633 C CA . LEU A 1 83 ? 3.970 6.955 0.097 1.00 98.44 83 LEU A CA 1
ATOM 634 C C . LEU A 1 83 ? 3.094 6.721 1.332 1.00 98.44 83 LEU A C 1
ATOM 636 O O . LEU A 1 83 ? 1.919 7.076 1.304 1.00 98.44 83 LEU A O 1
ATOM 640 N N . VAL A 1 84 ? 3.643 6.191 2.431 1.00 98.31 84 VAL A N 1
ATOM 641 C CA . VAL A 1 84 ? 2.906 6.092 3.703 1.00 98.31 84 VAL A CA 1
ATOM 642 C C . VAL A 1 84 ? 2.562 7.489 4.215 1.00 98.31 84 VAL A C 1
ATOM 644 O O . VAL A 1 84 ? 1.410 7.755 4.557 1.00 98.31 84 VAL A O 1
ATOM 647 N N . LYS A 1 85 ? 3.537 8.410 4.214 1.00 98.25 85 LYS A N 1
ATOM 648 C CA . LYS A 1 85 ? 3.296 9.812 4.589 1.00 98.25 85 LYS A CA 1
ATOM 649 C C . LYS A 1 85 ? 2.284 10.460 3.649 1.00 98.25 85 LYS A C 1
ATOM 651 O O . LYS A 1 85 ? 1.323 11.059 4.122 1.00 98.25 85 LYS A O 1
ATOM 656 N N . SER A 1 86 ? 2.443 10.273 2.339 1.00 98.31 86 SER A N 1
ATOM 657 C CA . SER A 1 86 ? 1.503 10.812 1.352 1.00 98.31 86 SER A CA 1
ATOM 658 C C . SER A 1 86 ? 0.079 10.281 1.531 1.00 98.31 86 SER A C 1
ATOM 660 O O . SER A 1 86 ? -0.871 11.051 1.406 1.00 98.31 86 SER A O 1
ATOM 662 N N . TRP A 1 87 ? -0.086 8.998 1.867 1.00 98.62 87 TRP A N 1
ATOM 663 C CA . TRP A 1 87 ? -1.391 8.406 2.158 1.00 98.62 87 TRP A CA 1
ATOM 664 C C . TRP A 1 87 ? -2.036 9.053 3.386 1.00 98.62 87 TRP A C 1
ATOM 666 O O . TRP A 1 87 ? -3.185 9.479 3.310 1.00 98.62 87 TRP A O 1
ATOM 676 N N . ILE A 1 88 ? -1.296 9.210 4.491 1.00 98.25 88 ILE A N 1
ATOM 677 C CA . ILE A 1 88 ? -1.802 9.880 5.703 1.00 98.25 88 ILE A CA 1
ATOM 678 C C . ILE A 1 88 ? -2.208 11.327 5.390 1.00 98.25 88 ILE A C 1
ATOM 680 O O . ILE A 1 88 ? -3.293 11.769 5.771 1.00 98.25 88 ILE A O 1
ATOM 684 N N . GLU A 1 89 ? -1.362 12.064 4.667 1.00 97.88 89 GLU A N 1
ATOM 685 C CA . GLU A 1 89 ? -1.636 13.446 4.271 1.00 97.88 89 GLU A CA 1
ATOM 686 C C . GLU A 1 89 ? -2.873 13.564 3.374 1.00 97.88 89 GLU A C 1
ATOM 688 O O . GLU A 1 89 ? -3.658 14.498 3.538 1.00 97.88 89 GLU A O 1
ATOM 693 N N . GLU A 1 90 ? -3.076 12.633 2.439 1.00 96.81 90 GLU A N 1
ATOM 694 C CA . GLU A 1 90 ? -4.258 12.602 1.570 1.00 96.81 90 GLU A CA 1
ATOM 695 C C . GLU A 1 90 ? -5.543 12.417 2.383 1.00 96.81 90 GLU A C 1
ATOM 697 O O . GLU A 1 90 ? -6.502 13.175 2.199 1.00 96.81 90 GLU A O 1
ATOM 702 N N . LYS A 1 91 ? -5.539 11.497 3.356 1.00 97.56 91 LYS A N 1
ATOM 703 C CA . LYS A 1 91 ? -6.680 11.286 4.259 1.00 97.56 91 LYS A CA 1
ATOM 704 C C . LYS A 1 91 ? -6.944 12.500 5.134 1.00 97.56 91 LYS A C 1
ATOM 706 O O . LYS A 1 91 ? -8.087 12.947 5.240 1.00 97.56 91 LYS A O 1
ATOM 711 N N . HIS A 1 92 ? -5.891 13.095 5.690 1.00 96.00 92 HIS A N 1
ATOM 712 C CA . HIS A 1 92 ? -6.009 14.296 6.507 1.00 96.00 92 HIS A CA 1
ATOM 713 C C . HIS A 1 92 ? -6.579 15.481 5.709 1.00 96.00 92 HIS A C 1
ATOM 715 O O . HIS A 1 92 ? -7.482 16.169 6.185 1.00 96.00 92 HIS A O 1
ATOM 721 N N . LYS A 1 93 ? -6.132 15.688 4.460 1.00 96.75 93 LYS A N 1
ATOM 722 C CA . LYS A 1 93 ? -6.684 16.720 3.557 1.00 96.75 93 LYS A CA 1
ATOM 723 C C . LYS A 1 93 ? -8.183 16.532 3.307 1.00 96.75 93 LYS A C 1
ATOM 725 O O . LYS A 1 93 ? -8.904 17.517 3.162 1.00 96.75 93 LYS A O 1
ATOM 730 N N . ARG A 1 94 ? -8.662 15.286 3.308 1.00 95.81 94 ARG A N 1
ATOM 731 C CA . ARG A 1 94 ? -10.084 14.929 3.176 1.00 95.81 94 ARG A CA 1
ATOM 732 C C . ARG A 1 94 ? -10.860 14.955 4.494 1.00 95.81 94 ARG A C 1
ATOM 734 O O . ARG A 1 94 ? -12.055 14.686 4.479 1.00 95.81 94 ARG A O 1
ATOM 741 N N . ARG A 1 95 ? -10.212 15.315 5.610 1.00 96.19 95 ARG A N 1
ATOM 742 C CA . ARG A 1 95 ? -10.777 15.275 6.971 1.00 96.19 95 ARG A CA 1
ATOM 743 C C . ARG A 1 95 ? -11.246 13.872 7.376 1.00 96.19 95 ARG A C 1
ATOM 745 O O . ARG A 1 95 ? -12.178 13.729 8.161 1.00 96.19 95 ARG A O 1
ATOM 752 N N . GLU A 1 96 ? -10.587 12.848 6.844 1.00 96.38 96 GLU A N 1
ATOM 753 C CA . GLU A 1 96 ? -10.856 11.449 7.157 1.00 96.38 96 GLU A CA 1
ATOM 754 C C . GLU A 1 96 ? -9.970 10.982 8.313 1.00 96.38 96 GLU A C 1
ATOM 756 O O . GLU A 1 96 ? -8.780 11.304 8.375 1.00 96.38 96 GLU A O 1
ATOM 761 N N . ARG A 1 97 ? -10.531 10.183 9.226 1.00 95.88 97 ARG A N 1
ATOM 762 C CA . ARG A 1 97 ? -9.772 9.606 10.343 1.00 95.8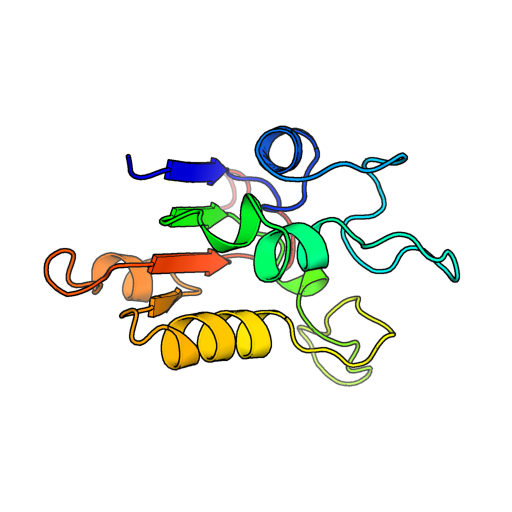8 97 ARG A CA 1
ATOM 763 C C . ARG A 1 97 ? -9.043 8.360 9.856 1.00 95.88 97 ARG A C 1
ATOM 765 O O . ARG A 1 97 ? -9.669 7.322 9.632 1.00 95.88 97 ARG A O 1
ATOM 772 N N . ALA A 1 98 ? -7.736 8.477 9.662 1.00 97.00 98 ALA A N 1
ATOM 773 C CA . ALA A 1 98 ? -6.904 7.420 9.110 1.00 97.00 98 ALA A CA 1
ATOM 774 C C . ALA A 1 98 ? -5.853 6.943 10.109 1.00 97.00 98 ALA A C 1
ATOM 776 O O . ALA A 1 98 ? -5.222 7.756 10.780 1.00 97.00 98 ALA A O 1
ATOM 777 N N . ASN A 1 99 ? -5.640 5.630 10.160 1.00 97.81 99 ASN A N 1
ATOM 778 C CA . ASN A 1 99 ? -4.617 5.012 10.990 1.00 97.81 99 ASN A CA 1
ATOM 779 C C . ASN A 1 99 ? -3.657 4.196 10.124 1.00 97.81 99 ASN A C 1
ATOM 781 O O . ASN A 1 99 ? -4.079 3.339 9.345 1.00 97.81 99 ASN A O 1
ATOM 785 N N . TYR A 1 100 ? -2.363 4.464 10.274 1.00 98.12 100 TYR A N 1
ATOM 786 C CA . TYR A 1 100 ? -1.305 3.611 9.747 1.00 98.12 100 TYR A CA 1
ATOM 787 C C . TYR A 1 100 ? -0.798 2.719 10.878 1.00 98.12 100 TYR A C 1
ATOM 789 O O . TYR A 1 100 ? -0.411 3.233 11.926 1.00 98.12 100 TYR A O 1
ATOM 797 N N . VAL A 1 101 ? -0.830 1.403 10.674 1.00 98.19 101 VAL A N 1
ATOM 798 C CA . VAL A 1 101 ? -0.427 0.411 11.678 1.00 98.19 101 VAL A CA 1
ATOM 799 C C . VAL A 1 101 ? 0.561 -0.587 11.088 1.00 98.19 101 VAL A C 1
ATOM 801 O O . VAL A 1 101 ? 0.557 -0.899 9.898 1.00 98.19 101 VAL A O 1
ATOM 804 N N . THR A 1 102 ? 1.438 -1.085 11.941 1.00 97.56 102 THR A N 1
ATOM 805 C CA . THR A 1 102 ? 2.599 -1.892 11.568 1.00 97.56 102 THR A CA 1
ATOM 806 C C . THR A 1 102 ? 2.752 -3.148 12.409 1.00 97.56 102 THR A C 1
ATOM 808 O O . THR A 1 102 ? 3.494 -4.046 12.020 1.00 97.56 102 THR A O 1
ATOM 811 N N . THR A 1 103 ? 2.021 -3.247 13.518 1.00 96.94 103 THR A N 1
ATOM 812 C CA . THR A 1 103 ? 2.051 -4.390 14.435 1.00 96.94 103 THR A CA 1
ATOM 813 C C . THR A 1 103 ? 0.645 -4.910 14.723 1.00 96.94 103 THR A C 1
ATOM 815 O O . THR A 1 103 ? -0.360 -4.224 14.503 1.00 96.94 103 THR A O 1
ATOM 818 N N . LYS A 1 104 ? 0.564 -6.144 15.233 1.00 96.31 104 LYS A N 1
ATOM 819 C CA . LYS A 1 104 ? -0.697 -6.740 15.692 1.00 96.31 104 LYS A CA 1
ATOM 820 C C . LYS A 1 104 ? -1.298 -5.908 16.824 1.00 96.31 104 LYS A C 1
ATOM 822 O O . LYS A 1 104 ? -2.499 -5.668 16.842 1.00 96.31 104 LYS A O 1
ATOM 827 N N . GLU A 1 105 ? -0.467 -5.460 17.754 1.00 97.81 105 GLU A N 1
ATOM 828 C CA . GLU A 1 105 ? -0.875 -4.712 18.938 1.00 97.81 105 GLU A CA 1
ATOM 829 C C . GLU A 1 105 ? -1.467 -3.353 18.558 1.00 97.81 105 GLU A C 1
ATOM 831 O O . GLU A 1 105 ? -2.473 -2.951 19.134 1.00 97.81 105 GLU A O 1
ATOM 836 N N . GLU A 1 106 ? -0.878 -2.657 17.581 1.00 97.50 106 GLU A N 1
ATOM 837 C CA . GLU A 1 106 ? -1.432 -1.415 17.030 1.00 97.50 106 GLU A CA 1
ATOM 838 C C . GLU A 1 106 ? -2.787 -1.648 16.363 1.00 97.50 106 GLU A C 1
ATOM 840 O O . GLU A 1 106 ? -3.730 -0.908 16.638 1.00 97.50 106 GLU A O 1
ATOM 845 N N . LEU A 1 107 ? -2.907 -2.700 15.543 1.00 97.50 107 LEU A N 1
ATOM 846 C CA . LEU A 1 107 ? -4.168 -3.054 14.887 1.00 97.50 107 LEU A CA 1
ATOM 847 C C . LEU A 1 107 ? -5.274 -3.342 15.913 1.00 97.50 107 LEU A C 1
ATOM 849 O O . LEU A 1 107 ? -6.373 -2.812 15.794 1.00 97.50 107 LEU A O 1
ATOM 853 N N . MET A 1 108 ? -4.978 -4.140 16.942 1.00 97.00 108 MET A N 1
ATOM 854 C CA . MET A 1 108 ? -5.944 -4.516 17.983 1.00 97.00 108 MET A CA 1
ATOM 855 C C . MET A 1 108 ? -6.350 -3.349 18.895 1.00 97.00 108 MET A C 1
ATOM 857 O O . MET A 1 108 ? -7.354 -3.445 19.596 1.00 97.00 108 MET A O 1
ATOM 861 N N . LYS A 1 109 ? -5.574 -2.259 18.914 1.00 96.62 109 LYS A N 1
ATOM 862 C CA . LYS A 1 109 ? -5.876 -1.037 19.675 1.00 96.62 109 LYS A CA 1
ATOM 863 C C . LYS A 1 109 ? -6.712 -0.027 18.887 1.00 96.62 109 LYS A C 1
ATOM 865 O O . LYS A 1 109 ? -7.092 0.997 19.458 1.00 96.62 109 LYS A O 1
ATOM 870 N N . LEU A 1 110 ? -6.979 -0.267 17.601 1.00 95.25 110 LEU A N 1
ATOM 871 C CA . LEU A 1 110 ? -7.798 0.641 16.807 1.00 95.25 110 LEU A CA 1
ATOM 872 C C . LEU A 1 110 ? -9.224 0.705 17.356 1.00 95.25 110 LEU A C 1
ATOM 874 O O . LEU A 1 110 ? -9.819 -0.295 17.744 1.00 95.25 110 LEU A O 1
ATOM 878 N N . ASN A 1 111 ? -9.774 1.917 17.374 1.00 92.69 111 ASN A N 1
ATOM 879 C CA . ASN A 1 111 ? -11.173 2.131 17.696 1.00 92.69 111 ASN A CA 1
ATOM 880 C C . ASN A 1 111 ? -11.979 2.206 16.397 1.00 92.69 111 ASN A C 1
ATOM 882 O O . ASN A 1 111 ? -11.926 3.215 15.684 1.00 92.69 111 ASN A O 1
ATOM 886 N N . ASP A 1 112 ? -12.752 1.159 16.122 1.00 85.56 112 ASP A N 1
ATOM 887 C CA . ASP A 1 112 ? -13.554 1.020 14.901 1.00 85.56 112 ASP A CA 1
ATOM 888 C C . ASP A 1 112 ? -14.548 2.176 14.714 1.00 85.56 112 ASP A C 1
ATOM 890 O O . ASP A 1 112 ? -14.738 2.674 13.607 1.00 85.56 112 ASP A O 1
ATOM 894 N N . SER A 1 113 ? -15.131 2.688 15.805 1.00 88.12 113 SER A N 1
ATOM 895 C CA . SER A 1 113 ? -16.084 3.812 15.748 1.00 88.12 113 SER A CA 1
ATOM 896 C C . SER A 1 113 ? -15.436 5.150 15.350 1.00 88.12 113 SER A C 1
ATOM 898 O O . SER A 1 113 ? -16.119 6.096 14.937 1.00 88.12 113 SER A O 1
ATOM 900 N N . HIS A 1 114 ? -14.106 5.234 15.442 1.00 89.62 114 HIS A N 1
ATOM 901 C CA . HIS A 1 114 ? -13.325 6.442 15.186 1.00 89.62 114 HIS A CA 1
ATOM 902 C C . HIS A 1 114 ? -12.338 6.309 14.023 1.00 89.62 114 HIS A C 1
ATOM 904 O O . HIS A 1 114 ? -11.498 7.187 13.838 1.00 89.62 114 HIS A O 1
ATOM 910 N N . THR A 1 115 ? -12.465 5.261 13.210 1.00 94.19 115 THR A N 1
ATOM 911 C CA . THR A 1 115 ? -11.527 4.974 12.124 1.00 94.19 115 THR A CA 1
ATOM 912 C C . THR A 1 115 ? -12.267 4.839 10.798 1.00 94.19 115 THR A C 1
ATOM 914 O O . THR A 1 115 ? -13.088 3.948 10.621 1.00 94.19 115 THR A O 1
ATOM 917 N N . ASN A 1 116 ? -11.985 5.737 9.853 1.00 96.12 116 ASN A N 1
ATOM 918 C CA . ASN A 1 116 ? -12.554 5.702 8.503 1.00 96.12 116 ASN A CA 1
ATOM 919 C C . ASN A 1 116 ? -11.669 4.905 7.530 1.00 96.12 116 ASN A C 1
ATOM 921 O O . ASN A 1 116 ? -12.184 4.262 6.610 1.00 96.12 116 ASN A O 1
ATOM 925 N N . PHE A 1 117 ? -10.349 4.968 7.736 1.00 98.25 117 PHE A N 1
ATOM 926 C CA . PHE A 1 117 ? -9.345 4.339 6.884 1.00 98.25 117 PHE A CA 1
ATOM 927 C C . PHE A 1 117 ? -8.234 3.678 7.705 1.00 98.25 117 PHE A C 1
ATOM 929 O O . PHE A 1 117 ? -7.752 4.249 8.684 1.00 98.25 117 PHE A O 1
ATOM 936 N N . VAL A 1 118 ? -7.783 2.503 7.271 1.00 98.38 118 VAL A N 1
ATOM 937 C CA . VAL A 1 118 ? -6.647 1.784 7.856 1.00 98.38 118 VAL A CA 1
ATOM 938 C C . VAL A 1 118 ? -5.705 1.322 6.756 1.00 98.38 118 VAL A C 1
ATOM 940 O O . VAL A 1 118 ? -6.124 0.631 5.826 1.00 98.38 118 VAL A O 1
ATOM 943 N N . LEU A 1 119 ? -4.427 1.659 6.909 1.00 98.75 119 LEU A N 1
ATOM 944 C CA . LEU A 1 119 ? -3.328 1.069 6.154 1.00 98.75 119 LEU A CA 1
ATOM 945 C C . LEU A 1 119 ? -2.456 0.272 7.128 1.00 98.75 119 LEU A C 1
ATOM 947 O O . LEU A 1 119 ? -1.750 0.844 7.953 1.00 98.75 119 LEU A O 1
ATOM 951 N N . GLY A 1 120 ? -2.533 -1.052 7.053 1.00 98.62 120 GLY A N 1
ATOM 952 C CA . GLY A 1 120 ? -1.772 -1.983 7.877 1.00 98.62 120 GLY A CA 1
ATOM 953 C C . GLY A 1 120 ? -0.688 -2.686 7.073 1.00 98.62 120 GLY A C 1
ATOM 954 O O . GLY A 1 120 ? -1.004 -3.572 6.280 1.00 98.62 120 GLY A O 1
ATOM 955 N N . LEU A 1 121 ? 0.579 -2.314 7.280 1.00 98.50 121 LEU A N 1
ATOM 956 C CA . LEU A 1 121 ? 1.736 -2.910 6.597 1.00 98.50 121 LEU A CA 1
ATOM 957 C C . LEU A 1 121 ? 2.649 -3.600 7.616 1.00 98.50 121 LEU A C 1
ATOM 959 O O . LEU A 1 121 ? 3.577 -2.992 8.155 1.00 98.50 121 LEU A O 1
ATOM 963 N N . PHE A 1 122 ? 2.391 -4.879 7.883 1.00 97.88 122 PHE A N 1
ATOM 964 C CA . PHE A 1 122 ? 2.971 -5.613 9.016 1.00 97.88 122 PHE A CA 1
ATOM 965 C C . PHE A 1 122 ? 4.323 -6.277 8.736 1.00 97.88 122 PHE A C 1
ATOM 967 O O . PHE A 1 122 ? 4.935 -6.824 9.645 1.00 97.88 122 PHE A O 1
ATOM 974 N N . SER A 1 123 ? 4.798 -6.248 7.492 1.00 97.12 123 SER A N 1
ATOM 975 C CA . SER A 1 123 ? 6.104 -6.793 7.109 1.00 97.12 123 SER A CA 1
ATOM 976 C C . SER A 1 123 ? 6.767 -5.916 6.053 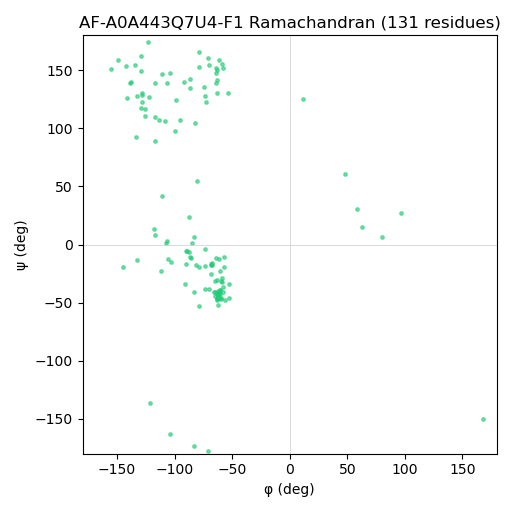1.00 97.12 123 SER A C 1
ATOM 978 O O . SER A 1 123 ? 6.093 -5.232 5.272 1.00 97.12 123 SER A O 1
ATOM 980 N N . HIS A 1 124 ? 8.098 -5.960 6.023 1.00 96.38 124 HIS A N 1
ATOM 981 C CA . HIS A 1 124 ? 8.907 -5.319 4.995 1.00 96.38 124 HIS A CA 1
ATOM 982 C C . HIS A 1 124 ? 8.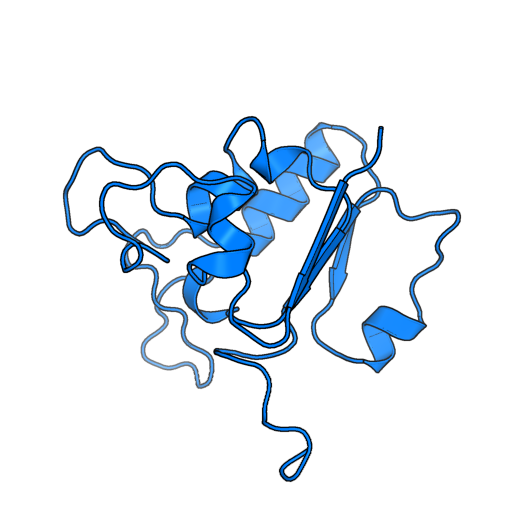580 -5.867 3.593 1.00 96.38 124 HIS A C 1
ATOM 984 O O . HIS A 1 124 ? 8.456 -5.098 2.641 1.00 96.38 124 HIS A O 1
ATOM 990 N N . ASP A 1 125 ? 8.354 -7.180 3.494 1.00 96.44 125 ASP A N 1
ATOM 991 C CA . ASP A 1 125 ? 7.966 -7.910 2.284 1.00 96.44 125 ASP A CA 1
ATOM 992 C C . ASP A 1 125 ? 6.613 -8.629 2.507 1.00 96.44 125 ASP A C 1
ATOM 994 O O . ASP A 1 125 ? 5.696 -8.043 3.072 1.00 96.44 125 ASP A O 1
ATOM 998 N N . HIS A 1 126 ? 6.438 -9.883 2.086 1.00 97.12 126 HIS A N 1
ATOM 999 C CA . HIS A 1 126 ? 5.320 -10.733 2.487 1.00 97.12 126 HIS A CA 1
ATOM 1000 C C . HIS A 1 126 ? 5.284 -10.919 4.010 1.00 97.12 126 HIS A C 1
ATOM 1002 O O . HIS A 1 126 ? 6.308 -10.803 4.687 1.00 97.12 126 HIS A O 1
ATOM 1008 N N . LEU A 1 127 ? 4.101 -11.208 4.557 1.00 96.62 127 LEU A N 1
ATOM 1009 C CA . LEU A 1 127 ? 4.025 -11.722 5.921 1.00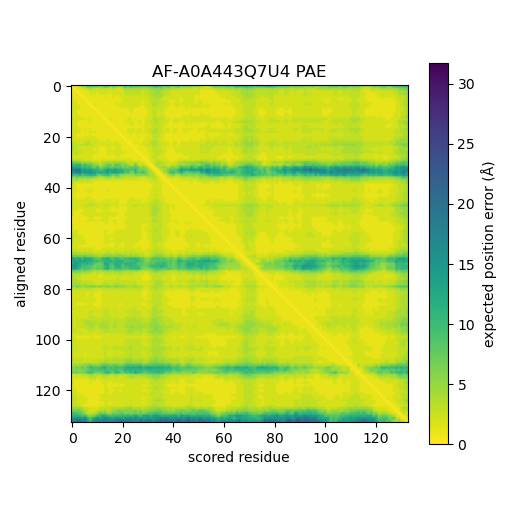 96.62 127 LEU A CA 1
ATOM 1010 C C . LEU A 1 127 ? 4.722 -13.084 5.975 1.00 96.62 127 LEU A C 1
ATOM 1012 O O . LEU A 1 127 ? 4.669 -13.847 5.009 1.00 96.62 127 LEU A O 1
ATOM 1016 N N . GLU A 1 128 ? 5.331 -13.389 7.115 1.00 92.31 128 GLU A N 1
ATOM 1017 C CA . GLU A 1 128 ? 5.914 -14.704 7.379 1.00 92.31 128 GLU A CA 1
ATOM 1018 C C . GLU A 1 128 ? 4.857 -15.810 7.264 1.00 92.31 128 GLU A C 1
ATOM 1020 O O . GLU A 1 128 ? 3.654 -15.585 7.476 1.00 92.31 128 GLU A O 1
ATOM 1025 N N . TYR A 1 129 ? 5.300 -17.017 6.908 1.00 87.31 129 TYR A N 1
ATOM 1026 C CA . TYR A 1 129 ? 4.423 -18.178 6.914 1.00 87.31 129 TYR A CA 1
ATOM 1027 C C . TYR A 1 129 ? 3.951 -18.466 8.332 1.00 87.31 129 TYR A C 1
ATOM 1029 O O . TYR A 1 129 ? 4.654 -18.231 9.303 1.00 87.31 129 TYR A O 1
ATOM 1037 N N . ASN A 1 130 ? 2.754 -19.032 8.458 1.00 81.06 130 ASN A N 1
ATOM 1038 C CA . ASN A 1 130 ? 2.170 -19.297 9.769 1.00 81.06 130 ASN A CA 1
ATOM 1039 C C . ASN A 1 130 ? 2.999 -20.256 10.645 1.00 81.06 130 ASN A C 1
ATOM 1041 O O . ASN A 1 130 ? 2.821 -20.257 11.853 1.00 81.06 130 ASN A O 1
ATOM 1045 N N . LEU A 1 131 ? 3.856 -21.086 10.043 1.00 77.62 131 LEU A N 1
ATOM 1046 C CA . LEU A 1 131 ? 4.742 -22.003 10.769 1.00 77.62 131 LEU A CA 1
ATOM 1047 C C . LEU A 1 131 ? 5.983 -21.309 11.347 1.00 77.62 131 LEU A C 1
ATOM 1049 O O . LEU A 1 131 ? 6.591 -21.852 12.262 1.00 77.62 131 LEU A O 1
ATOM 1053 N N . ASP A 1 132 ? 6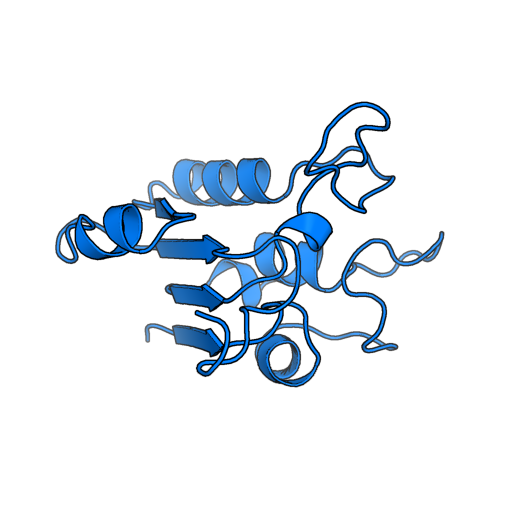.323 -20.131 10.823 1.00 75.19 132 ASP A N 1
ATOM 1054 C CA . ASP A 1 132 ? 7.525 -19.372 11.175 1.00 75.19 132 ASP A CA 1
ATOM 1055 C C . ASP A 1 132 ? 7.201 -18.129 12.030 1.00 75.19 132 ASP A C 1
ATOM 1057 O O . ASP A 1 132 ? 8.108 -17.368 12.358 1.00 75.19 132 ASP A O 1
ATOM 1061 N N . LYS A 1 133 ? 5.917 -17.922 12.365 1.00 61.94 133 LYS A N 1
ATOM 1062 C CA . LYS A 1 133 ? 5.406 -16.812 13.186 1.00 61.94 133 LYS A CA 1
ATOM 1063 C C . LYS A 1 133 ? 5.435 -17.095 14.683 1.00 61.94 133 LYS A C 1
ATOM 1065 O O . LYS A 1 133 ? 5.1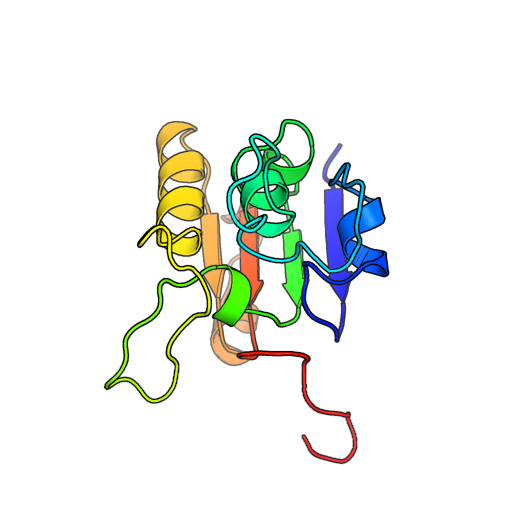87 -18.256 15.075 1.00 61.94 133 LYS A O 1
#

Solvent-accessible surface area (backbone atoms only — not comparable to full-atom values): 7319 Å² total; per-residue (Å²): 134,90,44,70,46,78,49,60,41,28,54,40,35,56,80,58,23,66,77,43,44,83,66,99,47,71,80,28,27,34,69,50,82,90,54,97,57,72,16,36,38,53,23,39,50,72,28,84,55,24,56,61,47,27,35,40,35,20,11,26,44,24,43,34,25,27,58,39,100,88,50,97,82,42,18,68,20,84,86,66,50,47,45,63,60,52,38,54,51,53,33,50,77,69,72,43,41,66,48,80,32,51,48,71,68,53,55,73,64,58,54,74,96,68,49,64,31,38,45,33,39,59,22,63,43,51,45,76,56,84,90,77,104